Protein AF-A0A0V0T1G7-F1 (afdb_monomer_lite)

Radius of gyration: 16.5 Å; chains: 1; bounding box: 43×39×43 Å

Sequence (125 aa):
GLDKNSGSRVPLEIKPSGQFEPLYRTKLDVQDGELPVLPLSVYGSVAMAHSESSDEYSSPNQFFFYLYDKRNAGLGGLSFDEGEFSVFGYTTVGKDILSQIKTGDVIRSAKLVEGQDRLVLPNEK

Foldseek 3Di:
DDPPPPDPWAFFWFAWPPDDGTDTQDFDDCVVVTATPQWLLDAFFKWFDDDPVGQTTGDPPHIDTRRHDQVCADPPSGRPCTRSTRGDDGDPPDSVCNVVDDPPDDDPDDDDDDDPVVDDDPDDD

Secondary structure (DSSP, 8-state):
---TT---PEEPEE-BTT-SSPEESS---TTTT--BSS-S-STTEEEEEE-TT-SSEEEEEEEEEE---GGG--GGG--TTTTTS-EEEE--S-HHHHTT--TT---------S-GGG--PPPP-

Structure (mmCIF, N/CA/C/O backbone):
data_AF-A0A0V0T1G7-F1
#
_entry.id   AF-A0A0V0T1G7-F1
#
loop_
_atom_site.group_PDB
_atom_site.id
_atom_site.type_symbol
_atom_site.label_atom_id
_atom_site.label_alt_id
_atom_site.label_comp_id
_atom_site.label_asym_id
_atom_site.label_entity_id
_atom_site.label_seq_id
_atom_site.pdbx_PDB_ins_code
_atom_site.Cartn_x
_atom_site.Cartn_y
_atom_site.Cartn_z
_atom_site.occupancy
_atom_site.B_iso_or_equiv
_atom_site.auth_seq_id
_atom_site.auth_comp_id
_atom_site.auth_asym_id
_atom_site.auth_atom_id
_atom_site.pdbx_PDB_model_num
ATOM 1 N N . GLY A 1 1 ? 25.873 -11.420 25.523 1.00 38.06 1 GLY A N 1
ATOM 2 C CA . GLY A 1 1 ? 25.676 -10.451 24.435 1.00 38.06 1 GLY A CA 1
ATOM 3 C C . GLY A 1 1 ? 24.444 -10.868 23.678 1.00 38.06 1 GLY A C 1
ATOM 4 O O . GLY A 1 1 ? 24.398 -12.007 23.245 1.00 38.06 1 GLY A O 1
ATOM 5 N N . LEU A 1 2 ? 23.435 -10.007 23.620 1.00 38.59 2 LEU A N 1
ATOM 6 C CA . LEU A 1 2 ? 22.227 -10.210 22.825 1.00 38.59 2 LEU A CA 1
ATOM 7 C C . LEU A 1 2 ? 22.007 -8.896 22.085 1.00 38.59 2 LEU A C 1
ATOM 9 O O . LEU A 1 2 ? 21.750 -7.871 22.719 1.00 38.59 2 LEU A O 1
ATOM 13 N N . ASP A 1 3 ? 22.213 -8.929 20.772 1.00 41.69 3 ASP A N 1
ATOM 14 C CA . ASP A 1 3 ? 22.025 -7.794 19.878 1.00 41.69 3 ASP A CA 1
ATOM 15 C C . ASP A 1 3 ? 20.570 -7.324 19.932 1.00 41.69 3 ASP A C 1
ATOM 17 O O . ASP A 1 3 ? 19.676 -7.876 19.299 1.00 41.69 3 ASP A O 1
ATOM 21 N N . LYS A 1 4 ? 20.336 -6.255 20.691 1.00 41.09 4 LYS A N 1
ATOM 22 C CA . LYS A 1 4 ? 19.073 -5.509 20.760 1.00 41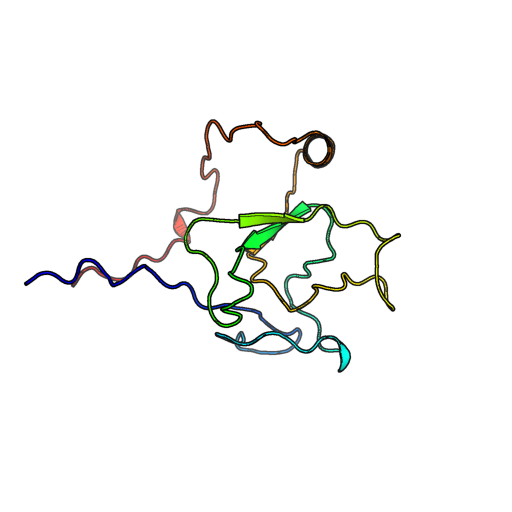.09 4 LYS A CA 1
ATOM 23 C C . LYS A 1 4 ? 18.861 -4.598 19.535 1.00 41.09 4 LYS A C 1
ATOM 25 O O . LYS A 1 4 ? 18.217 -3.564 19.666 1.00 41.09 4 LYS A O 1
ATOM 30 N N . ASN A 1 5 ? 19.420 -4.936 18.365 1.00 40.25 5 ASN A N 1
ATOM 31 C CA . ASN A 1 5 ? 19.420 -4.034 17.204 1.00 40.25 5 ASN A CA 1
ATOM 32 C C . ASN A 1 5 ? 19.146 -4.677 15.831 1.00 40.25 5 ASN A C 1
ATOM 34 O O . ASN A 1 5 ? 19.328 -4.020 14.807 1.00 40.25 5 ASN A O 1
ATOM 38 N N . SER A 1 6 ? 18.655 -5.918 15.760 1.00 44.69 6 SER A N 1
ATOM 39 C CA . SER A 1 6 ? 18.060 -6.427 14.516 1.00 44.69 6 SER A CA 1
ATOM 40 C C . SER A 1 6 ? 16.605 -5.956 14.416 1.00 44.69 6 SER A C 1
ATOM 42 O O . SER A 1 6 ? 15.672 -6.738 14.594 1.00 44.69 6 SER A O 1
ATOM 44 N N . GLY A 1 7 ? 16.381 -4.656 14.209 1.00 55.53 7 GLY A N 1
ATOM 45 C CA . GLY A 1 7 ? 15.044 -4.180 13.855 1.00 55.53 7 GLY A CA 1
ATOM 46 C C . GLY A 1 7 ? 14.571 -4.936 12.613 1.00 55.53 7 GLY A C 1
ATOM 47 O O . GLY A 1 7 ? 15.303 -4.982 11.625 1.00 55.53 7 GLY A O 1
ATOM 48 N N . SER A 1 8 ? 13.406 -5.584 12.676 1.00 67.50 8 SER A N 1
ATOM 49 C CA . SER A 1 8 ? 12.827 -6.292 11.533 1.00 67.50 8 SER A CA 1
ATOM 50 C C . SER A 1 8 ? 12.719 -5.327 10.353 1.00 67.50 8 SER A C 1
ATOM 52 O O . SER A 1 8 ? 11.954 -4.366 10.406 1.00 67.50 8 SER A O 1
ATOM 54 N N . ARG A 1 9 ? 13.522 -5.552 9.311 1.00 82.06 9 ARG A N 1
ATOM 55 C CA . ARG A 1 9 ? 13.480 -4.778 8.068 1.00 82.06 9 ARG A CA 1
ATOM 56 C C . ARG A 1 9 ? 12.622 -5.534 7.072 1.00 82.06 9 ARG A C 1
ATOM 58 O O . ARG A 1 9 ? 12.940 -6.675 6.742 1.00 82.06 9 ARG A O 1
ATOM 65 N N . VAL A 1 10 ? 11.559 -4.899 6.599 1.00 91.19 10 VAL A N 1
ATOM 66 C CA . VAL A 1 10 ? 10.733 -5.428 5.513 1.00 91.19 10 VAL A CA 1
ATOM 67 C C . VAL A 1 10 ? 11.255 -4.794 4.225 1.00 91.19 10 VAL A C 1
ATOM 69 O O . VAL A 1 10 ? 11.340 -3.570 4.176 1.00 91.19 10 VAL A O 1
ATOM 72 N N . PRO A 1 11 ? 11.700 -5.556 3.213 1.00 94.56 11 PRO A N 1
ATOM 73 C CA . PRO A 1 11 ? 12.130 -4.954 1.954 1.00 94.56 11 PRO A CA 1
ATOM 74 C C . PRO A 1 11 ? 10.946 -4.260 1.268 1.00 94.56 11 PRO A C 1
ATOM 76 O O . PRO A 1 11 ? 9.818 -4.739 1.362 1.00 94.56 11 PRO A O 1
ATOM 79 N N . LEU A 1 12 ? 11.206 -3.152 0.569 1.00 95.88 12 LEU A N 1
ATOM 80 C CA . LEU A 1 12 ? 10.278 -2.652 -0.447 1.00 95.88 12 LEU A CA 1
ATOM 81 C C . LEU A 1 12 ? 10.046 -3.778 -1.464 1.00 95.88 12 LEU A C 1
ATOM 83 O O . LEU A 1 12 ? 11.020 -4.378 -1.922 1.00 95.88 12 LEU A O 1
ATOM 87 N N . GLU A 1 13 ? 8.792 -4.083 -1.779 1.00 96.69 13 GLU A N 1
ATOM 88 C CA . GLU A 1 13 ? 8.420 -5.129 -2.731 1.00 96.69 13 GLU A CA 1
ATOM 89 C C . GLU A 1 13 ? 7.362 -4.588 -3.689 1.00 96.69 13 GLU A C 1
ATOM 91 O O . GLU A 1 13 ? 6.266 -4.208 -3.274 1.00 96.69 13 GLU A O 1
ATOM 96 N N . ILE A 1 14 ? 7.691 -4.556 -4.981 1.00 97.50 14 ILE A N 1
ATOM 97 C CA . ILE A 1 14 ? 6.788 -4.070 -6.026 1.00 97.50 14 ILE A CA 1
ATOM 98 C C . ILE A 1 14 ? 6.882 -5.010 -7.214 1.00 97.50 14 ILE A C 1
ATOM 100 O O . ILE A 1 14 ? 7.962 -5.252 -7.743 1.00 97.50 14 ILE A O 1
ATOM 104 N N . LYS A 1 15 ? 5.742 -5.534 -7.665 1.00 97.94 15 LYS A N 1
ATOM 105 C CA . LYS A 1 15 ? 5.687 -6.387 -8.851 1.00 97.94 15 LYS A CA 1
ATOM 106 C C . LYS A 1 15 ? 5.311 -5.574 -10.090 1.00 97.94 15 LYS A C 1
ATOM 108 O O . LYS A 1 15 ? 4.164 -5.126 -10.149 1.00 97.94 15 LYS A O 1
ATOM 113 N N . PRO A 1 16 ? 6.201 -5.418 -11.088 1.00 97.25 16 PRO A N 1
ATOM 114 C CA . PRO A 1 16 ? 5.838 -4.809 -12.360 1.00 97.25 16 PRO A CA 1
ATOM 115 C C . PRO A 1 16 ? 4.845 -5.693 -13.126 1.00 97.25 16 PRO A C 1
ATOM 117 O O . PRO A 1 16 ? 4.902 -6.927 -13.092 1.00 97.25 16 PRO A O 1
ATOM 120 N N . SER A 1 17 ? 3.926 -5.063 -13.845 1.00 95.19 17 SER A N 1
ATOM 121 C CA . SER A 1 17 ? 2.940 -5.742 -14.682 1.00 95.19 17 SER A CA 1
ATOM 122 C C . SER A 1 17 ? 3.629 -6.503 -15.810 1.00 95.19 17 SER A C 1
ATOM 124 O O . SER A 1 17 ? 4.513 -5.984 -16.482 1.00 95.19 17 SER A O 1
ATOM 126 N N . GLY A 1 18 ? 3.219 -7.754 -16.024 1.00 93.50 18 GLY A N 1
ATOM 127 C CA . GLY A 1 18 ? 3.814 -8.629 -17.039 1.00 93.50 18 GLY A CA 1
ATOM 128 C C . GLY A 1 18 ? 5.118 -9.313 -16.615 1.00 93.50 18 GLY A C 1
ATOM 129 O O . GLY A 1 18 ? 5.548 -10.234 -17.305 1.00 93.50 18 GLY A O 1
ATOM 130 N N . GLN A 1 19 ? 5.706 -8.941 -15.473 1.00 94.88 19 GLN A N 1
ATOM 131 C CA . GLN A 1 19 ? 6.879 -9.624 -14.928 1.00 94.88 19 GLN A CA 1
ATOM 132 C C . GLN A 1 19 ? 6.491 -10.831 -14.071 1.00 94.88 19 GLN A C 1
ATOM 134 O O . GLN A 1 19 ? 5.415 -10.891 -13.464 1.00 94.88 19 GLN A O 1
ATOM 139 N N . PHE A 1 20 ? 7.385 -11.820 -14.028 1.00 94.69 20 PHE A N 1
ATOM 140 C CA . PHE A 1 20 ? 7.173 -13.040 -13.250 1.00 94.69 20 PHE A CA 1
ATOM 141 C C . PHE A 1 20 ? 7.430 -12.809 -11.754 1.00 94.69 20 PHE A C 1
ATOM 143 O O . PHE A 1 20 ? 6.552 -13.091 -10.934 1.00 94.69 20 PHE A O 1
ATOM 150 N N . GLU A 1 21 ? 8.583 -12.226 -11.423 1.00 96.25 21 GLU A N 1
ATOM 151 C CA . GLU A 1 21 ? 9.018 -11.943 -10.051 1.00 96.25 21 GLU A CA 1
ATOM 152 C C . GLU A 1 21 ? 8.781 -10.476 -9.664 1.00 96.25 21 GLU A C 1
ATOM 154 O O . GLU A 1 21 ? 8.786 -9.600 -10.537 1.00 96.25 21 GLU A O 1
ATOM 159 N N . PRO A 1 22 ? 8.584 -10.183 -8.368 1.00 97.00 22 PRO A N 1
ATOM 160 C CA . PRO A 1 22 ? 8.631 -8.821 -7.868 1.00 97.00 22 PRO A CA 1
ATOM 161 C C . PRO A 1 22 ? 10.066 -8.280 -7.806 1.00 97.00 22 PRO A C 1
ATOM 163 O O . PRO A 1 22 ? 11.047 -9.018 -7.699 1.00 97.00 22 PRO A O 1
ATOM 166 N N . LEU A 1 23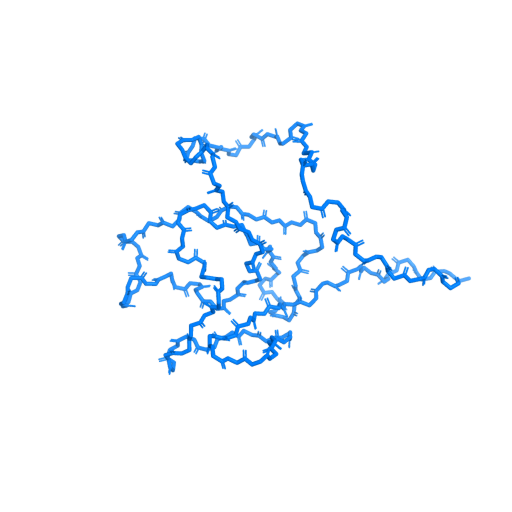 ? 10.171 -6.956 -7.838 1.00 96.62 23 LEU A N 1
ATOM 167 C CA . LEU A 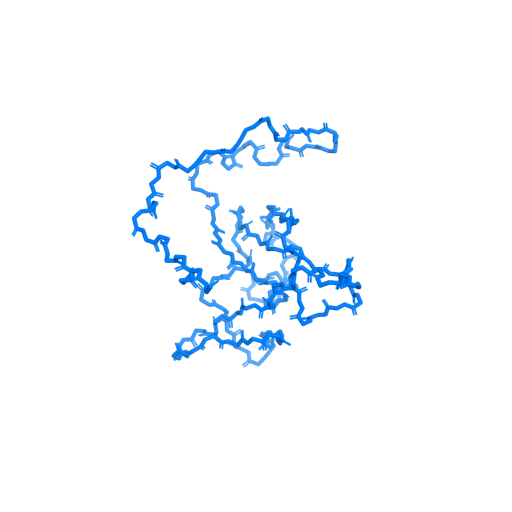1 23 ? 11.373 -6.220 -7.486 1.00 96.62 23 LEU A CA 1
ATOM 168 C C . LEU A 1 23 ? 11.462 -6.094 -5.964 1.00 96.62 23 LEU A C 1
ATOM 170 O O . LEU A 1 23 ? 10.453 -5.856 -5.300 1.00 96.62 23 LEU A O 1
ATOM 174 N N . TYR A 1 24 ? 12.676 -6.202 -5.425 1.00 96.06 24 TYR A N 1
ATOM 175 C CA . TYR A 1 24 ? 12.952 -6.047 -3.999 1.00 96.06 24 TYR A CA 1
ATOM 176 C C . TYR A 1 24 ? 13.950 -4.922 -3.753 1.00 96.06 24 TYR A C 1
ATOM 178 O O . TYR A 1 24 ? 14.963 -4.836 -4.446 1.00 96.06 24 TYR A O 1
ATOM 186 N N . ARG A 1 25 ? 13.708 -4.118 -2.710 1.00 95.12 25 ARG A N 1
ATOM 187 C CA . ARG A 1 25 ? 14.574 -3.005 -2.273 1.00 95.12 25 ARG A CA 1
ATOM 188 C C . ARG A 1 25 ? 14.847 -1.961 -3.354 1.00 95.12 25 ARG A C 1
ATOM 190 O O . ARG A 1 25 ? 15.844 -1.253 -3.297 1.00 95.12 25 ARG A O 1
ATOM 197 N N . THR A 1 26 ? 13.974 -1.877 -4.344 1.00 94.19 26 THR A N 1
ATOM 198 C CA . THR A 1 26 ? 14.054 -0.883 -5.403 1.00 94.19 26 THR A CA 1
ATOM 199 C C . THR A 1 26 ? 12.654 -0.436 -5.761 1.00 94.19 26 THR A C 1
ATOM 201 O O . THR A 1 26 ? 11.707 -1.226 -5.720 1.00 94.19 26 THR A O 1
ATOM 204 N N . LYS A 1 27 ? 12.554 0.843 -6.098 1.00 93.75 27 LYS A N 1
ATOM 205 C CA . LYS A 1 27 ? 11.348 1.463 -6.630 1.00 93.75 27 LYS A CA 1
ATOM 206 C C . LYS A 1 27 ? 11.119 1.001 -8.063 1.00 93.75 27 LYS A C 1
ATOM 208 O O . LYS A 1 27 ? 12.038 0.495 -8.716 1.00 93.75 27 LYS A O 1
ATOM 213 N N . LEU A 1 28 ? 9.885 1.159 -8.517 1.00 94.94 28 LEU A N 1
ATOM 214 C CA . LEU A 1 28 ? 9.487 0.902 -9.891 1.00 94.94 28 LEU A CA 1
ATOM 215 C C . LEU A 1 28 ? 9.539 2.206 -10.687 1.00 94.94 28 LEU A C 1
ATOM 217 O O . LEU A 1 28 ? 8.929 3.188 -10.270 1.00 94.94 28 LEU A O 1
ATOM 221 N N . ASP A 1 29 ? 10.215 2.212 -11.835 1.00 91.62 29 ASP A N 1
ATOM 222 C CA . ASP A 1 29 ? 10.245 3.394 -12.696 1.00 91.62 29 ASP A CA 1
ATOM 223 C C . ASP A 1 29 ? 8.994 3.460 -13.578 1.00 91.62 29 ASP A C 1
ATOM 225 O O . ASP A 1 29 ? 8.902 2.864 -14.652 1.00 91.62 29 ASP A O 1
ATOM 229 N N . VAL A 1 30 ? 8.003 4.213 -13.109 1.00 90.81 30 VAL A N 1
ATOM 230 C CA . VAL A 1 30 ? 6.742 4.400 -13.834 1.00 90.81 30 VAL A CA 1
ATOM 231 C C . VAL A 1 30 ? 6.854 5.371 -15.013 1.00 90.81 30 VAL A C 1
ATOM 233 O O . VAL A 1 30 ? 5.946 5.420 -15.846 1.00 90.81 30 VAL A O 1
ATOM 236 N N . GLN A 1 31 ? 7.942 6.146 -15.121 1.00 84.88 31 GLN A N 1
ATOM 237 C CA . GLN A 1 31 ? 8.130 7.108 -16.216 1.00 84.88 31 GLN A CA 1
ATOM 238 C C . GLN A 1 31 ? 8.432 6.401 -17.539 1.00 84.88 31 GLN A C 1
ATOM 240 O O . GLN A 1 31 ? 8.001 6.866 -18.596 1.00 84.88 31 GLN A O 1
ATOM 245 N N . ASP A 1 32 ? 9.071 5.234 -17.464 1.00 83.44 32 ASP A N 1
ATOM 246 C CA . ASP A 1 32 ? 9.333 4.352 -18.604 1.00 83.44 32 ASP A CA 1
ATOM 247 C C . ASP A 1 32 ? 8.101 3.518 -19.018 1.00 83.44 32 ASP A C 1
ATOM 249 O O . ASP A 1 32 ? 8.162 2.686 -19.926 1.00 83.44 32 ASP A O 1
ATOM 253 N N . GLY A 1 33 ? 6.944 3.771 -18.394 1.00 85.12 33 GLY A N 1
ATOM 254 C CA . GLY A 1 33 ? 5.676 3.108 -18.696 1.00 85.12 33 GLY A CA 1
ATOM 255 C C . GLY A 1 33 ? 5.486 1.769 -17.984 1.00 85.12 33 GLY A C 1
ATOM 256 O O . GLY A 1 33 ? 4.513 1.064 -18.272 1.00 85.12 33 GLY A O 1
ATOM 257 N N . GLU A 1 34 ? 6.371 1.411 -17.050 1.00 91.62 34 GLU A N 1
ATOM 258 C CA . GLU A 1 34 ? 6.143 0.273 -16.166 1.00 91.62 34 GLU A CA 1
ATOM 259 C C . GLU A 1 34 ? 5.010 0.591 -15.185 1.00 91.62 34 GLU A C 1
ATOM 261 O O . GLU A 1 34 ? 4.924 1.676 -14.618 1.00 91.62 34 GLU A O 1
ATOM 266 N N . LEU A 1 35 ? 4.106 -0.364 -14.976 1.00 94.44 35 LEU A N 1
ATOM 267 C CA . LEU A 1 35 ? 2.985 -0.203 -14.050 1.00 94.44 35 LEU A CA 1
ATOM 268 C C . LEU A 1 35 ? 3.016 -1.322 -13.019 1.00 94.44 35 LEU A C 1
ATOM 270 O O . LEU A 1 35 ? 3.178 -2.480 -13.411 1.00 94.44 35 LEU A O 1
ATOM 274 N N . PRO A 1 36 ? 2.812 -1.048 -11.725 1.00 96.50 36 PRO A N 1
ATOM 275 C CA . PRO A 1 36 ? 2.759 -2.106 -10.729 1.00 96.50 36 PRO A CA 1
ATOM 276 C C . PRO A 1 36 ? 1.468 -2.922 -10.874 1.00 96.50 36 PRO A C 1
ATOM 278 O O . PRO A 1 36 ? 0.418 -2.407 -11.257 1.00 96.50 36 PRO A O 1
ATOM 281 N N . VAL A 1 37 ? 1.527 -4.208 -10.523 1.00 97.50 37 VAL A N 1
ATOM 282 C CA . VAL A 1 37 ? 0.346 -5.092 -10.461 1.00 97.50 37 VAL A CA 1
ATOM 283 C C . VAL A 1 37 ? -0.679 -4.577 -9.447 1.00 97.50 37 VAL A C 1
ATOM 285 O O . VAL A 1 37 ? -1.882 -4.754 -9.639 1.00 97.50 37 VAL A O 1
ATOM 288 N N . LEU A 1 38 ? -0.200 -3.940 -8.376 1.00 97.69 38 LEU A N 1
ATOM 289 C CA . LEU A 1 38 ? -1.013 -3.287 -7.357 1.00 97.69 38 LEU A CA 1
ATOM 290 C C . LEU A 1 38 ? -0.771 -1.768 -7.422 1.00 97.69 38 LEU A C 1
ATOM 292 O O . LEU A 1 38 ? 0.149 -1.282 -6.767 1.00 97.69 38 LEU A O 1
ATOM 296 N N . PRO A 1 39 ? -1.567 -1.011 -8.203 1.00 96.00 39 PRO A N 1
ATOM 297 C CA . PRO A 1 39 ? -1.425 0.436 -8.291 1.00 96.00 39 PRO A CA 1
ATOM 298 C C . PRO A 1 39 ? -1.744 1.126 -6.970 1.00 96.00 39 PRO A C 1
ATOM 300 O O . PRO A 1 39 ? -2.762 0.827 -6.335 1.00 96.00 39 PRO A O 1
ATOM 303 N N . LEU A 1 40 ? -0.922 2.108 -6.612 1.00 96.56 40 LEU A N 1
ATOM 304 C CA . LEU A 1 40 ? -1.180 3.053 -5.537 1.00 96.56 40 LEU A CA 1
ATOM 305 C C . LEU A 1 40 ? -2.337 3.988 -5.902 1.00 96.56 40 LEU A C 1
ATOM 307 O O . LEU A 1 40 ? -3.134 4.323 -5.025 1.00 96.56 40 LEU A O 1
ATOM 311 N N . SER A 1 41 ? -2.491 4.331 -7.188 1.00 95.25 41 SER A N 1
ATOM 312 C CA . SER A 1 41 ? -3.520 5.225 -7.766 1.00 95.25 41 SER A CA 1
ATOM 313 C C . SER A 1 41 ? -4.960 4.692 -7.725 1.00 95.25 41 SER A C 1
ATOM 315 O O . SER A 1 41 ? -5.781 4.945 -8.610 1.00 95.25 41 SER A O 1
ATOM 317 N N . VAL A 1 42 ? -5.301 3.942 -6.684 1.00 95.00 42 VAL A N 1
ATOM 318 C CA . VAL A 1 42 ? -6.647 3.479 -6.369 1.00 95.00 42 VAL A CA 1
ATOM 319 C C . VAL A 1 42 ? -7.080 4.144 -5.066 1.00 95.00 42 VAL A C 1
ATOM 321 O O . VAL A 1 42 ? -6.366 4.149 -4.068 1.00 95.00 42 VAL A O 1
ATOM 324 N N . TYR A 1 43 ? -8.282 4.722 -5.048 1.00 95.00 43 TYR A N 1
ATOM 325 C CA . TYR A 1 43 ? -8.810 5.293 -3.810 1.00 95.00 43 TYR A CA 1
ATOM 326 C C . TYR A 1 43 ? -9.014 4.189 -2.764 1.00 95.00 43 TYR A C 1
ATOM 328 O O . TYR A 1 43 ? -9.817 3.266 -2.975 1.00 95.00 43 TYR A O 1
ATOM 336 N N . GLY A 1 44 ? -8.309 4.318 -1.638 1.00 96.12 44 GLY A N 1
ATOM 337 C CA . GLY A 1 44 ? -8.288 3.336 -0.560 1.00 96.12 44 GLY A CA 1
ATOM 338 C C . GLY A 1 44 ? -7.232 2.241 -0.728 1.00 96.12 44 GLY A C 1
ATOM 339 O O . GLY A 1 44 ? -7.394 1.178 -0.132 1.00 96.12 44 GLY A O 1
ATOM 340 N N . SER A 1 45 ? -6.180 2.450 -1.528 1.00 97.38 45 SER A N 1
ATOM 341 C CA . SER A 1 45 ? -4.983 1.594 -1.474 1.00 97.38 45 SER A CA 1
ATOM 342 C C . SER A 1 45 ? -4.409 1.570 -0.066 1.00 97.38 45 SER A C 1
ATOM 344 O O . SER A 1 45 ? -4.414 2.589 0.624 1.00 97.38 45 SER A O 1
ATOM 346 N N . VAL A 1 46 ? -3.898 0.419 0.350 1.00 97.62 46 VAL A N 1
ATOM 347 C CA . VAL A 1 46 ? -3.187 0.250 1.614 1.00 97.62 46 VAL A CA 1
ATOM 348 C C . VAL A 1 46 ? -1.742 -0.082 1.291 1.00 97.62 46 VAL A C 1
ATOM 350 O O . VAL A 1 46 ? -1.462 -1.078 0.620 1.00 97.62 46 VAL A O 1
ATOM 353 N N . ALA A 1 47 ? -0.840 0.778 1.745 1.00 97.56 47 ALA A N 1
ATOM 354 C CA . ALA A 1 47 ? 0.577 0.684 1.442 1.00 97.56 47 ALA A CA 1
ATOM 355 C C . ALA A 1 47 ? 1.414 0.823 2.711 1.00 97.56 47 ALA A C 1
ATOM 357 O O . ALA A 1 47 ? 1.015 1.488 3.673 1.00 97.56 47 ALA A O 1
ATOM 358 N N . MET A 1 48 ? 2.567 0.163 2.727 1.00 96.69 48 MET A N 1
ATOM 359 C CA . MET A 1 48 ? 3.512 0.284 3.833 1.00 96.69 48 MET A CA 1
ATOM 360 C C . MET A 1 48 ? 4.223 1.634 3.745 1.00 96.69 48 MET A C 1
ATOM 362 O O . MET A 1 48 ? 4.683 2.023 2.675 1.00 96.69 48 MET A O 1
ATOM 366 N N . ALA A 1 49 ? 4.340 2.342 4.869 1.00 94.06 49 ALA A N 1
ATOM 367 C CA . ALA A 1 49 ? 5.169 3.542 4.934 1.00 94.06 49 ALA A CA 1
ATOM 368 C C . ALA A 1 49 ? 6.652 3.152 4.870 1.00 94.06 49 ALA A C 1
ATOM 370 O O . ALA A 1 49 ? 7.015 2.049 5.270 1.00 94.06 49 ALA A O 1
ATOM 371 N N . HIS A 1 50 ? 7.526 4.054 4.445 1.00 90.38 50 HIS A N 1
ATOM 372 C CA . HIS A 1 50 ? 8.972 3.916 4.613 1.00 90.38 50 HIS A CA 1
ATOM 373 C C . HIS A 1 50 ? 9.586 5.267 4.985 1.00 90.38 50 HIS A C 1
ATOM 375 O O . HIS A 1 50 ? 8.908 6.293 4.974 1.00 90.38 50 HIS A O 1
ATOM 381 N N . SER A 1 51 ? 10.853 5.254 5.394 1.00 79.62 51 SER A N 1
ATOM 382 C CA . SER A 1 51 ? 11.583 6.485 5.700 1.00 79.62 51 SER A CA 1
ATOM 383 C C . SER A 1 51 ? 12.006 7.173 4.405 1.00 79.62 51 SER A C 1
ATOM 385 O O . SER A 1 51 ? 12.478 6.495 3.499 1.00 79.62 51 SER A O 1
ATOM 387 N N . GLU A 1 52 ? 11.971 8.506 4.353 1.00 69.56 52 GLU A N 1
ATOM 388 C CA . GLU A 1 52 ? 12.571 9.284 3.249 1.00 69.56 52 GLU A CA 1
ATOM 389 C C . GLU A 1 52 ? 14.082 9.030 3.108 1.00 69.56 52 GLU A C 1
ATOM 391 O O . GLU A 1 52 ? 14.663 9.190 2.043 1.00 69.56 52 GLU A O 1
ATOM 396 N N . SER A 1 53 ? 14.743 8.620 4.195 1.00 73.88 53 SER A N 1
ATOM 397 C CA . SER A 1 53 ? 16.165 8.258 4.185 1.00 73.88 53 SER A CA 1
ATOM 398 C C . SER A 1 53 ? 16.435 6.813 3.757 1.00 73.88 53 SER A C 1
ATOM 400 O O . SER A 1 53 ? 17.594 6.394 3.728 1.00 73.88 53 SER A O 1
ATOM 402 N N . SER A 1 54 ? 15.392 6.021 3.492 1.00 75.19 54 SER A N 1
ATOM 403 C CA . SER A 1 54 ? 15.524 4.618 3.120 1.00 75.19 54 SER A CA 1
ATOM 404 C C . SER A 1 54 ? 14.410 4.188 2.175 1.00 75.19 54 SER A C 1
ATOM 406 O O . SER A 1 54 ? 13.317 3.812 2.591 1.00 75.19 54 SER A O 1
ATOM 408 N N . ASP A 1 55 ? 14.760 4.172 0.898 1.00 80.81 55 ASP A N 1
ATOM 409 C CA . ASP A 1 55 ? 13.895 3.742 -0.202 1.00 80.81 55 ASP A CA 1
ATOM 410 C C . ASP A 1 55 ? 13.947 2.224 -0.447 1.00 80.81 55 ASP A C 1
ATOM 412 O O . ASP A 1 55 ? 13.225 1.682 -1.274 1.00 80.81 55 ASP A O 1
ATOM 416 N N . GLU A 1 56 ? 14.805 1.510 0.285 1.00 92.69 56 GLU A N 1
ATOM 417 C CA . GLU A 1 56 ? 14.983 0.061 0.153 1.00 92.69 56 GLU A CA 1
ATOM 418 C C . GLU A 1 56 ? 14.056 -0.753 1.067 1.00 92.69 56 GLU A C 1
ATOM 420 O O . GLU A 1 56 ? 13.834 -1.945 0.831 1.00 92.69 56 GLU A O 1
ATOM 425 N N . TYR A 1 57 ? 13.556 -0.155 2.152 1.00 93.94 57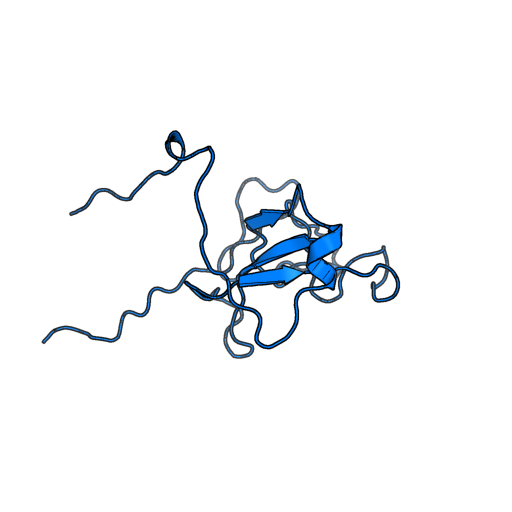 TYR A N 1
ATOM 426 C CA . TYR A 1 57 ? 12.872 -0.890 3.215 1.00 93.94 57 TYR A CA 1
ATOM 427 C C . TYR A 1 57 ? 11.567 -0.221 3.621 1.00 93.94 57 TYR A C 1
ATOM 429 O O . TYR A 1 57 ? 11.541 0.935 4.030 1.00 93.94 57 TYR A O 1
ATOM 437 N N . SER A 1 58 ? 10.495 -1.002 3.612 1.00 94.12 58 SER A N 1
ATOM 438 C CA . SER A 1 58 ? 9.229 -0.657 4.240 1.00 94.12 58 SER A CA 1
ATOM 439 C C . SER A 1 58 ? 9.315 -0.730 5.769 1.00 94.12 58 SER A C 1
ATOM 441 O O . SER A 1 58 ? 10.047 -1.532 6.360 1.00 94.12 58 SER A O 1
ATOM 443 N N . SER A 1 59 ? 8.515 0.100 6.426 1.00 91.38 59 SER A N 1
ATOM 444 C CA . SER A 1 59 ? 8.277 0.048 7.861 1.00 91.38 59 SER A CA 1
ATOM 445 C C . SER A 1 59 ? 7.609 -1.278 8.222 1.00 91.38 59 SER A C 1
ATOM 447 O O . SER A 1 59 ? 6.662 -1.675 7.552 1.00 91.38 59 SER A O 1
ATOM 449 N N . PRO A 1 60 ? 8.033 -1.971 9.290 1.00 89.12 60 PRO A N 1
ATOM 450 C CA . PRO A 1 60 ? 7.424 -3.237 9.692 1.00 89.12 60 PRO A CA 1
ATOM 451 C C . PRO A 1 60 ? 6.043 -3.076 10.344 1.00 89.12 60 PRO A C 1
ATOM 453 O O . PRO A 1 60 ? 5.352 -4.069 10.554 1.00 89.12 60 PRO A O 1
ATOM 456 N N . ASN A 1 61 ? 5.658 -1.860 10.742 1.00 90.44 61 ASN A N 1
ATOM 457 C CA . ASN A 1 61 ? 4.464 -1.631 11.562 1.00 90.44 61 ASN A CA 1
ATOM 458 C C . ASN A 1 61 ? 3.692 -0.346 11.230 1.00 90.44 61 ASN A C 1
ATOM 460 O O . ASN A 1 61 ? 2.656 -0.096 11.846 1.00 90.44 61 ASN A O 1
ATOM 464 N N . GLN A 1 62 ? 4.163 0.456 10.275 1.00 93.69 62 GLN A N 1
ATOM 465 C CA . GLN A 1 62 ? 3.450 1.638 9.802 1.00 93.69 62 GLN A CA 1
ATOM 466 C C . GLN A 1 62 ? 2.967 1.412 8.376 1.00 93.69 62 GLN A C 1
ATOM 468 O O . GLN A 1 62 ? 3.736 1.068 7.480 1.00 93.69 62 GLN A O 1
ATOM 473 N N . PHE A 1 63 ? 1.682 1.658 8.174 1.00 95.75 63 PHE A N 1
ATOM 474 C CA . PHE A 1 63 ? 1.023 1.641 6.880 1.00 95.75 63 PHE A CA 1
ATOM 475 C C . PHE A 1 63 ? 0.078 2.836 6.799 1.00 95.75 63 PHE A C 1
ATOM 477 O O . PHE A 1 63 ? -0.250 3.456 7.815 1.00 95.75 63 PHE A O 1
ATOM 484 N N . PHE A 1 64 ? -0.376 3.149 5.594 1.00 95.81 64 PHE A N 1
ATOM 485 C CA . PHE A 1 64 ? -1.324 4.225 5.357 1.00 95.81 64 PHE A CA 1
ATOM 486 C C . PHE A 1 64 ? -2.388 3.813 4.344 1.00 95.81 64 PHE A C 1
ATOM 488 O O . PHE A 1 64 ? -2.180 2.930 3.510 1.00 95.81 64 PHE A O 1
ATOM 495 N N . PHE A 1 65 ? -3.538 4.479 4.433 1.00 95.88 65 PHE A N 1
ATOM 496 C CA . PHE A 1 65 ? -4.554 4.459 3.390 1.00 95.88 65 PHE A CA 1
ATOM 497 C C . PHE A 1 65 ? -4.292 5.619 2.438 1.00 95.88 65 PHE A C 1
ATOM 499 O O . PHE A 1 65 ? -4.209 6.770 2.868 1.00 95.88 65 PHE A O 1
ATOM 506 N N . TYR A 1 66 ? -4.192 5.331 1.148 1.00 95.50 66 TYR A N 1
ATOM 507 C CA . TYR A 1 66 ? -3.998 6.351 0.134 1.00 95.50 66 TYR A CA 1
ATOM 508 C C . TYR A 1 66 ? -5.349 6.850 -0.387 1.00 95.50 66 TYR A C 1
ATOM 510 O O . TYR A 1 66 ? -6.107 6.129 -1.045 1.00 95.50 66 TYR A O 1
ATOM 518 N N . LEU A 1 67 ? -5.671 8.106 -0.073 1.00 93.81 67 LEU A N 1
ATOM 519 C CA . LEU A 1 67 ? -6.902 8.771 -0.506 1.00 93.81 67 LEU A CA 1
ATOM 520 C C . LEU A 1 67 ? -6.695 9.418 -1.874 1.00 93.81 67 LEU A C 1
ATOM 522 O O . LEU A 1 67 ? -6.722 10.639 -2.011 1.00 93.81 67 LEU A O 1
ATOM 526 N N . TYR A 1 68 ? -6.444 8.582 -2.878 1.00 93.25 68 TYR A N 1
ATOM 527 C CA . TYR A 1 68 ? -6.118 9.044 -4.220 1.00 93.25 68 TYR A CA 1
ATOM 528 C C . TYR A 1 68 ? -7.193 9.975 -4.804 1.00 93.25 68 TYR A C 1
ATOM 530 O O . TYR A 1 68 ? -8.363 9.606 -4.918 1.00 93.25 68 TYR A O 1
ATOM 538 N N . ASP A 1 69 ? -6.778 11.160 -5.246 1.00 90.19 69 ASP A N 1
ATOM 539 C CA . ASP A 1 69 ? -7.626 12.111 -5.955 1.00 90.19 69 ASP A CA 1
ATOM 540 C C . ASP A 1 69 ? -7.075 12.336 -7.363 1.00 90.19 69 ASP A C 1
ATOM 542 O O . ASP A 1 69 ? -5.981 12.873 -7.539 1.00 90.19 69 ASP A O 1
ATOM 546 N N . LYS A 1 70 ? -7.868 11.974 -8.376 1.00 86.31 70 LYS A N 1
ATOM 547 C CA . LYS A 1 70 ? -7.505 12.129 -9.792 1.00 86.31 70 LYS A CA 1
ATOM 548 C C . LYS A 1 70 ? -7.191 13.570 -10.187 1.00 86.31 70 LYS A C 1
ATOM 550 O O . LYS A 1 70 ? -6.497 13.785 -11.173 1.00 86.31 70 LYS A O 1
ATOM 555 N N . ARG A 1 71 ? -7.698 14.561 -9.447 1.00 86.56 71 ARG A N 1
ATOM 556 C CA . ARG A 1 71 ? -7.391 15.981 -9.688 1.00 86.56 71 ARG A CA 1
ATOM 557 C C . ARG A 1 71 ? -5.941 16.331 -9.357 1.00 86.56 71 ARG A C 1
ATOM 559 O O . ARG A 1 71 ? -5.426 17.300 -9.897 1.00 86.56 71 ARG A O 1
ATOM 566 N N . ASN A 1 72 ? -5.306 15.531 -8.505 1.00 80.25 72 ASN A N 1
ATOM 567 C CA . ASN A 1 72 ? -3.913 15.676 -8.091 1.00 80.25 72 ASN A CA 1
ATOM 568 C C . ASN A 1 72 ? -3.001 14.669 -8.810 1.00 80.25 72 ASN A C 1
ATOM 570 O O . ASN A 1 72 ? -1.879 14.438 -8.373 1.00 80.25 72 ASN A O 1
ATOM 574 N N . ALA A 1 73 ? -3.496 14.026 -9.867 1.00 83.69 73 ALA A N 1
ATOM 575 C CA . ALA A 1 73 ? -2.754 13.027 -10.616 1.00 83.69 73 ALA A CA 1
ATOM 576 C C . ALA A 1 73 ? -1.795 13.665 -11.625 1.00 83.69 73 ALA A C 1
ATOM 578 O O . ALA A 1 73 ? -2.090 14.713 -12.204 1.00 83.69 73 ALA A O 1
ATOM 579 N N . GLY A 1 74 ? -0.686 12.978 -11.884 1.00 77.62 74 GLY A N 1
ATOM 580 C CA . GLY A 1 74 ? 0.184 13.251 -13.018 1.00 77.62 74 GLY A CA 1
ATOM 581 C C . GLY A 1 74 ? -0.437 12.819 -14.352 1.00 77.62 74 GLY A C 1
ATOM 582 O O . GLY A 1 74 ? -1.619 12.464 -14.458 1.00 77.62 74 GLY A O 1
ATOM 583 N N . LEU A 1 75 ? 0.383 12.836 -15.404 1.00 74.06 75 LEU A N 1
ATOM 584 C CA . LEU A 1 75 ? -0.022 12.360 -16.727 1.00 74.06 75 LEU A CA 1
ATOM 585 C C . LEU A 1 75 ? -0.501 10.900 -16.650 1.00 74.06 75 LEU A C 1
ATOM 587 O O . LEU A 1 75 ? 0.063 10.081 -15.933 1.00 74.06 75 LEU A O 1
ATOM 591 N N . GLY A 1 76 ? -1.580 10.583 -17.370 1.00 80.75 76 GLY A N 1
ATOM 592 C CA . GLY A 1 76 ? -2.159 9.234 -17.379 1.00 80.75 76 GLY A CA 1
ATOM 593 C C . GLY A 1 76 ? -3.071 8.905 -16.193 1.00 80.75 76 GLY A C 1
ATOM 594 O O . GLY A 1 76 ? -3.613 7.805 -16.146 1.00 80.75 76 GLY A O 1
ATOM 595 N N . GLY A 1 77 ? -3.309 9.846 -15.270 1.00 85.19 77 GLY A N 1
ATOM 596 C CA . GLY A 1 77 ? -4.166 9.587 -14.111 1.00 85.19 77 GLY A CA 1
ATOM 597 C C . GLY A 1 77 ? -3.495 8.675 -13.085 1.00 85.19 77 GLY A C 1
ATOM 598 O O . GLY A 1 77 ? -4.178 7.886 -12.438 1.00 85.19 77 GLY A O 1
ATOM 599 N N . LEU A 1 78 ? -2.173 8.780 -12.958 1.00 89.31 78 LEU A N 1
ATOM 600 C CA . LEU A 1 78 ? -1.386 8.115 -11.927 1.00 89.31 78 LEU A CA 1
ATOM 601 C C . LEU A 1 78 ? -1.031 9.098 -10.809 1.00 89.31 78 LEU A C 1
ATOM 603 O O . LEU A 1 78 ? -0.959 10.310 -11.009 1.00 89.31 78 LEU A O 1
ATOM 607 N N . SER A 1 79 ? -0.841 8.566 -9.614 1.00 89.88 79 SER A N 1
ATOM 608 C CA . SER A 1 79 ? -0.214 9.233 -8.488 1.00 89.88 79 SER A CA 1
ATOM 609 C C . SER A 1 79 ? 1.223 9.601 -8.849 1.00 89.88 79 SER A C 1
ATOM 611 O O . SER A 1 79 ? 1.889 8.875 -9.583 1.00 89.88 79 SER A O 1
ATOM 613 N N . PHE A 1 80 ? 1.706 10.717 -8.305 1.00 89.12 80 PHE A N 1
ATOM 614 C CA . PHE A 1 80 ? 3.124 11.068 -8.373 1.00 89.12 80 PHE A CA 1
ATOM 615 C C . PHE A 1 80 ? 4.014 10.093 -7.597 1.00 89.12 80 PHE A C 1
ATOM 617 O O . PHE A 1 80 ? 5.195 9.999 -7.905 1.00 89.12 80 PHE A O 1
ATOM 624 N N . ASP A 1 81 ? 3.437 9.360 -6.644 1.00 91.94 81 ASP A N 1
ATOM 625 C CA . ASP A 1 81 ? 4.137 8.377 -5.821 1.00 91.94 81 ASP A CA 1
ATOM 626 C C . ASP A 1 81 ? 3.913 6.932 -6.315 1.00 91.94 81 ASP A C 1
ATOM 628 O O . ASP A 1 81 ? 4.131 5.956 -5.591 1.00 91.94 81 ASP A O 1
ATOM 632 N N . GLU A 1 82 ? 3.390 6.765 -7.533 1.00 94.69 82 GLU A N 1
ATOM 633 C CA . GLU A 1 82 ? 3.204 5.443 -8.128 1.00 94.69 82 GLU A CA 1
ATOM 634 C C . GLU A 1 82 ? 4.567 4.759 -8.314 1.00 94.69 82 GLU A C 1
ATOM 636 O O . GLU A 1 82 ? 5.490 5.351 -8.860 1.00 94.69 82 GLU A O 1
ATOM 641 N N . GLY A 1 83 ? 4.691 3.509 -7.859 1.00 94.50 83 GLY A N 1
ATOM 642 C CA . GLY A 1 83 ? 5.964 2.778 -7.899 1.00 94.50 83 GLY A CA 1
ATOM 643 C C . GLY A 1 83 ? 6.926 3.059 -6.737 1.00 94.50 83 GLY A C 1
ATOM 644 O O . GLY A 1 83 ? 7.987 2.438 -6.673 1.00 94.50 83 GLY A O 1
ATOM 645 N N . GLU A 1 84 ? 6.550 3.918 -5.786 1.00 94.56 84 GLU A N 1
ATOM 646 C CA . GLU A 1 84 ? 7.399 4.266 -4.637 1.00 94.56 84 GLU A CA 1
ATOM 647 C C . GLU A 1 84 ? 7.159 3.361 -3.415 1.00 94.56 84 GLU A C 1
ATOM 649 O O . GLU A 1 84 ? 8.061 3.146 -2.608 1.00 94.56 84 GLU A O 1
ATOM 654 N N . PHE A 1 85 ? 5.951 2.800 -3.277 1.00 96.06 85 PHE A N 1
ATOM 655 C CA . PHE A 1 85 ? 5.507 2.103 -2.066 1.00 96.06 85 PHE A CA 1
ATOM 656 C C . PHE A 1 85 ? 5.094 0.644 -2.309 1.00 96.06 85 PHE A C 1
ATOM 658 O O . PHE A 1 85 ? 4.473 0.313 -3.320 1.00 96.06 85 PHE A O 1
ATOM 665 N N . SER A 1 86 ? 5.323 -0.216 -1.308 1.00 96.94 86 SER A N 1
ATOM 666 C CA . SER A 1 86 ? 4.762 -1.575 -1.252 1.00 96.94 86 SER A CA 1
ATOM 667 C C . SER A 1 86 ? 3.252 -1.511 -0.993 1.00 96.94 86 SER A C 1
ATOM 669 O O . SER A 1 86 ? 2.811 -1.428 0.160 1.00 96.94 86 SER A O 1
ATOM 671 N N . VAL A 1 87 ? 2.445 -1.545 -2.051 1.00 98.12 87 VAL A N 1
ATOM 672 C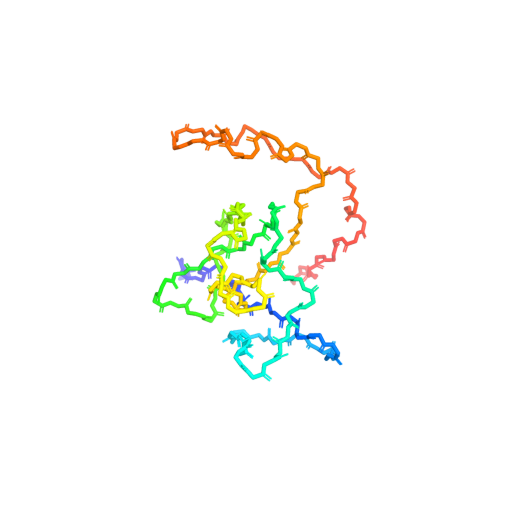 CA . VAL A 1 87 ? 0.985 -1.689 -1.945 1.00 98.12 87 VAL A CA 1
ATOM 673 C C . VAL A 1 87 ? 0.658 -3.150 -1.653 1.00 98.12 87 VAL A C 1
ATOM 675 O O . VAL A 1 87 ? 1.079 -4.037 -2.388 1.00 98.12 87 VAL A O 1
ATOM 678 N N . PHE A 1 88 ? -0.106 -3.416 -0.592 1.00 97.00 88 PHE A N 1
ATOM 679 C CA . PHE A 1 88 ? -0.421 -4.788 -0.162 1.00 97.00 88 PHE A CA 1
ATOM 680 C C . PHE A 1 88 ? -1.921 -5.062 -0.011 1.00 97.00 88 PHE A C 1
ATOM 682 O O . PHE A 1 88 ? -2.324 -6.170 0.344 1.00 97.00 88 PHE A O 1
ATOM 689 N N . GLY A 1 89 ? -2.775 -4.076 -0.281 1.00 97.25 89 GLY A N 1
ATOM 690 C CA . GLY A 1 89 ? -4.214 -4.279 -0.224 1.00 97.25 89 GLY A CA 1
ATOM 691 C C . GLY A 1 89 ? -5.023 -3.069 -0.653 1.00 97.25 89 GLY A C 1
ATOM 692 O O . GLY A 1 89 ? -4.493 -1.998 -0.936 1.00 97.25 89 GLY A O 1
ATOM 693 N N . TYR A 1 90 ? -6.341 -3.254 -0.660 1.00 97.44 90 TYR A N 1
ATOM 694 C CA . TYR A 1 90 ? -7.313 -2.217 -0.982 1.00 97.44 90 TYR A CA 1
ATOM 695 C C . TYR A 1 90 ? -8.482 -2.270 -0.011 1.00 97.44 90 TYR A C 1
ATOM 697 O O . TYR A 1 90 ? -8.971 -3.343 0.347 1.00 97.44 90 TYR A O 1
ATOM 705 N N . THR A 1 91 ? -8.993 -1.104 0.362 1.00 96.44 91 THR A N 1
ATOM 706 C CA . THR A 1 91 ? -10.276 -0.995 1.045 1.00 96.44 91 THR A CA 1
ATOM 707 C C . THR A 1 91 ? -11.405 -1.382 0.092 1.00 96.44 91 THR A C 1
ATOM 709 O O . THR A 1 91 ? -11.634 -0.722 -0.923 1.00 96.44 91 THR A O 1
ATOM 712 N N . THR A 1 92 ? -12.139 -2.442 0.422 1.00 94.56 92 THR A N 1
ATOM 713 C CA . THR A 1 92 ? -13.289 -2.919 -0.366 1.00 94.56 92 THR A CA 1
ATOM 714 C C . THR A 1 92 ? -14.629 -2.414 0.173 1.00 94.56 92 THR A C 1
ATOM 716 O O . THR A 1 92 ? -15.564 -2.235 -0.602 1.00 94.56 92 THR A O 1
ATOM 719 N N . VAL A 1 93 ? -14.714 -2.120 1.475 1.00 94.00 93 VAL A N 1
ATOM 720 C CA . VAL A 1 93 ? -15.916 -1.634 2.175 1.00 94.00 93 VAL A CA 1
ATOM 721 C C . VAL A 1 93 ? -15.541 -0.456 3.080 1.00 94.00 93 VAL A C 1
ATOM 723 O O . VAL A 1 93 ? -14.454 -0.449 3.649 1.00 94.00 93 VAL A O 1
ATOM 726 N N . GLY A 1 94 ? -16.431 0.536 3.219 1.00 91.31 94 GLY A N 1
ATOM 727 C CA . GLY A 1 94 ? -16.218 1.703 4.091 1.00 91.31 94 GL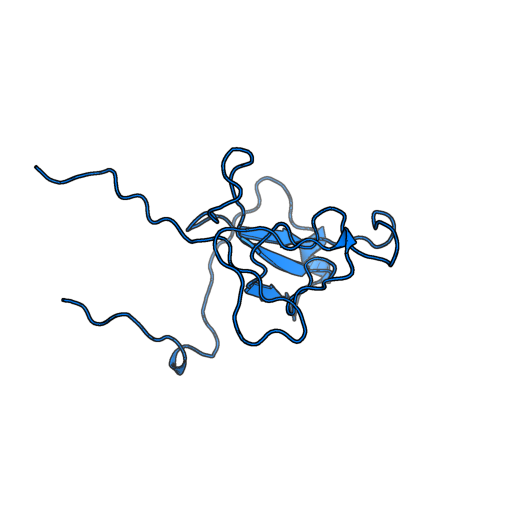Y A CA 1
ATOM 728 C C . GLY A 1 94 ? -15.385 2.828 3.467 1.00 91.31 94 GLY A C 1
ATOM 729 O O . GLY A 1 94 ? -14.785 3.627 4.185 1.00 91.31 94 GLY A O 1
ATOM 730 N N . LYS A 1 95 ? -15.327 2.903 2.128 1.00 88.56 95 LYS A N 1
ATOM 731 C CA . LYS A 1 95 ? -14.602 3.963 1.401 1.00 88.56 95 LYS A CA 1
ATOM 732 C C . LYS A 1 95 ? -15.101 5.372 1.741 1.00 88.56 95 LYS A C 1
ATOM 734 O O . LYS A 1 95 ? -14.313 6.305 1.767 1.00 88.56 95 LYS A O 1
ATOM 739 N N . ASP A 1 96 ? -16.387 5.519 2.028 1.00 89.62 96 ASP A N 1
ATOM 740 C CA . ASP A 1 96 ? -17.047 6.758 2.451 1.00 89.62 96 ASP A CA 1
ATOM 741 C C . ASP A 1 96 ? -16.587 7.262 3.830 1.00 89.62 96 ASP A C 1
ATOM 743 O O . ASP A 1 96 ? -16.673 8.458 4.122 1.00 89.62 96 ASP A O 1
ATOM 747 N N . ILE A 1 97 ? -16.066 6.366 4.670 1.00 93.38 97 ILE A N 1
ATOM 748 C CA . ILE A 1 97 ? -15.554 6.691 6.005 1.00 93.38 97 ILE A CA 1
ATOM 749 C C . ILE A 1 97 ? -14.071 7.073 5.943 1.00 93.38 97 ILE A C 1
ATOM 751 O O . ILE A 1 97 ? -13.618 7.870 6.760 1.00 93.38 97 ILE A O 1
ATOM 755 N N . LEU A 1 98 ? -13.313 6.573 4.959 1.00 92.81 98 LEU A N 1
ATOM 756 C CA . LEU A 1 98 ? -11.870 6.823 4.851 1.00 92.81 98 LEU A CA 1
ATOM 757 C C . LEU A 1 98 ? -11.513 8.317 4.863 1.00 92.81 98 LEU A C 1
ATOM 759 O O . LEU A 1 98 ? -10.612 8.721 5.591 1.00 92.81 98 LEU A O 1
ATOM 763 N N . SER A 1 99 ? -12.244 9.155 4.119 1.00 91.38 99 SER A N 1
ATOM 764 C CA . SER A 1 99 ? -12.017 10.611 4.102 1.00 91.38 99 SER A CA 1
ATOM 765 C C . SER A 1 99 ? -12.403 11.325 5.399 1.00 91.38 99 SER A C 1
ATOM 767 O O . SER A 1 99 ? -12.140 12.516 5.547 1.00 91.38 99 SER A O 1
ATOM 769 N N . GLN A 1 100 ? -13.090 10.637 6.308 1.00 94.56 100 GLN A N 1
ATOM 770 C CA . GLN A 1 100 ? -13.526 11.186 7.588 1.00 94.56 100 GLN A CA 1
ATOM 771 C C . GLN A 1 100 ? -12.511 10.928 8.706 1.00 94.56 100 GLN A C 1
ATOM 773 O O . GLN A 1 100 ? -12.630 11.570 9.748 1.00 94.56 100 GLN A O 1
ATOM 778 N N . ILE A 1 101 ? -11.532 10.040 8.485 1.00 93.88 101 ILE A N 1
ATOM 779 C CA . ILE A 1 101 ? -10.444 9.751 9.427 1.00 93.88 101 ILE A CA 1
ATOM 780 C C . ILE A 1 101 ? -9.548 10.986 9.554 1.00 93.88 101 ILE A C 1
ATOM 782 O O . ILE A 1 101 ? -9.120 11.566 8.554 1.00 93.88 101 ILE A O 1
ATOM 786 N N . LYS A 1 102 ? -9.256 11.393 10.789 1.00 93.56 102 LYS A N 1
ATOM 787 C CA . LYS A 1 102 ? -8.485 12.600 11.109 1.00 93.56 102 LYS A CA 1
ATOM 788 C C . LYS A 1 102 ? -7.372 12.306 12.103 1.00 93.56 102 LYS A C 1
ATOM 790 O O . LYS A 1 102 ? -7.362 11.296 12.803 1.00 93.56 102 LYS A O 1
ATOM 795 N N . THR A 1 103 ? -6.436 13.245 12.204 1.00 92.69 103 THR A N 1
ATOM 796 C CA . THR A 1 103 ? -5.403 13.226 13.241 1.00 92.69 103 THR A CA 1
ATOM 797 C C . THR A 1 103 ? -6.034 13.090 14.624 1.00 92.69 103 THR A C 1
ATOM 799 O O . THR A 1 103 ? -6.900 13.879 14.999 1.00 92.69 103 THR A O 1
ATOM 802 N N . GLY A 1 104 ? -5.568 12.102 15.387 1.00 94.62 104 GLY A N 1
ATOM 803 C CA . GLY A 1 104 ? -6.084 11.781 16.718 1.00 94.62 104 GLY A CA 1
ATOM 804 C C . GLY A 1 104 ? -7.063 10.607 16.742 1.00 94.62 104 GLY A C 1
ATOM 805 O O . GLY A 1 104 ? -7.279 10.049 17.818 1.00 94.62 104 GLY A O 1
ATOM 806 N N . ASP A 1 105 ? -7.594 10.179 15.593 1.00 95.81 105 ASP A N 1
ATOM 807 C CA . ASP A 1 105 ? -8.345 8.927 15.512 1.00 95.81 105 ASP A CA 1
ATOM 808 C C . ASP A 1 105 ? -7.422 7.729 15.768 1.00 95.81 105 ASP A C 1
ATOM 810 O O . ASP A 1 105 ? -6.245 7.720 15.402 1.00 95.81 105 ASP A O 1
ATOM 814 N N . VAL A 1 106 ? -7.964 6.700 16.423 1.00 96.12 106 VAL A N 1
ATOM 815 C CA . VAL A 1 106 ? -7.198 5.526 16.858 1.00 96.12 106 VAL A CA 1
ATOM 816 C C . VAL A 1 106 ? -7.869 4.255 16.364 1.00 96.12 106 VAL A C 1
ATOM 818 O O . VAL A 1 106 ? -9.054 4.026 16.617 1.00 96.12 106 VAL A O 1
ATOM 821 N N . ILE A 1 107 ? -7.086 3.380 15.729 1.00 94.94 107 ILE A N 1
ATOM 822 C CA . ILE A 1 107 ? -7.517 2.021 15.393 1.00 94.94 107 ILE A CA 1
ATOM 823 C C . ILE A 1 107 ? -7.743 1.257 16.701 1.00 94.94 107 ILE A C 1
ATOM 825 O O . ILE A 1 107 ? -6.803 0.955 17.433 1.00 94.94 107 ILE A O 1
ATOM 829 N N . ARG A 1 108 ? -9.006 0.950 17.015 1.00 97.38 108 ARG A N 1
ATOM 830 C CA . ARG A 1 108 ? -9.372 0.226 18.246 1.00 97.38 108 ARG A CA 1
ATOM 831 C C . ARG A 1 108 ? -9.104 -1.270 18.164 1.00 97.38 108 ARG A C 1
ATOM 833 O O . ARG A 1 108 ? -8.785 -1.889 19.172 1.00 97.38 108 ARG A O 1
ATOM 840 N N . SER A 1 109 ? -9.256 -1.843 16.978 1.00 97.06 109 SER A N 1
ATOM 841 C CA . SER A 1 109 ? -9.083 -3.271 16.740 1.00 97.06 109 SER A CA 1
ATOM 842 C C . SER A 1 109 ? -8.875 -3.535 15.257 1.00 97.06 109 SER A C 1
ATOM 844 O O . SER A 1 109 ? -9.480 -2.862 14.424 1.00 97.06 109 SER A O 1
ATOM 846 N N . ALA A 1 110 ? -8.106 -4.570 14.947 1.00 95.62 110 ALA A N 1
ATOM 847 C CA . ALA A 1 110 ? -8.020 -5.168 13.624 1.00 95.62 110 ALA A CA 1
ATOM 848 C C . ALA A 1 110 ? -8.248 -6.675 13.776 1.00 95.62 110 ALA A C 1
ATOM 850 O O . ALA A 1 110 ? -7.793 -7.277 14.750 1.00 95.62 110 ALA A O 1
ATOM 851 N N . LYS A 1 111 ? -8.985 -7.281 12.845 1.00 97.00 111 LYS A N 1
ATOM 852 C CA . LYS A 1 111 ? -9.311 -8.707 12.882 1.00 97.00 111 LYS A CA 1
ATOM 853 C C . LYS A 1 111 ? -9.164 -9.296 11.490 1.00 97.00 111 LYS A C 1
ATOM 855 O O . LYS A 1 111 ? -9.735 -8.769 10.539 1.00 97.00 111 LYS A O 1
ATOM 860 N N . LEU A 1 112 ? -8.449 -10.413 11.395 1.00 95.88 112 LEU A N 1
ATOM 861 C CA . LEU A 1 112 ? -8.450 -11.225 10.189 1.00 95.88 112 LEU A CA 1
ATOM 862 C C . LEU A 1 112 ? -9.801 -11.931 10.061 1.00 95.88 112 LEU A C 1
ATOM 864 O O . LEU A 1 112 ? -10.241 -12.618 10.986 1.00 95.88 112 LEU A O 1
ATOM 868 N N . VAL A 1 113 ? -10.468 -11.720 8.932 1.00 96.38 113 VAL A N 1
ATOM 869 C CA . VAL A 1 113 ? -11.785 -12.309 8.656 1.00 96.38 113 VAL A CA 1
ATOM 870 C C . VAL A 1 113 ? -11.675 -13.586 7.830 1.00 96.38 113 VAL A C 1
ATOM 872 O O . VAL A 1 113 ? -12.400 -14.537 8.099 1.00 96.38 113 VAL A O 1
ATOM 875 N N . GLU A 1 114 ? -10.740 -13.631 6.879 1.00 95.81 114 GLU A N 1
ATOM 876 C CA . GLU A 1 114 ? -10.544 -14.726 5.926 1.00 95.81 114 GLU A CA 1
ATOM 877 C C . GLU A 1 114 ? -9.062 -14.821 5.522 1.00 95.81 114 GLU A C 1
ATOM 879 O O . GLU A 1 114 ? -8.315 -13.856 5.678 1.00 95.81 114 GLU A O 1
ATOM 884 N N . GLY A 1 115 ? -8.633 -15.970 4.989 1.00 95.38 115 GLY A N 1
ATOM 885 C CA . GLY A 1 115 ? -7.287 -16.154 4.427 1.00 95.38 115 GLY A CA 1
ATOM 886 C C . GLY A 1 115 ? -6.194 -16.550 5.426 1.00 95.38 115 GLY A C 1
ATOM 887 O O . GLY A 1 115 ? -5.026 -16.601 5.048 1.00 95.38 115 GLY A O 1
ATOM 888 N N . GLN A 1 116 ? -6.546 -16.854 6.681 1.00 95.31 116 GLN A N 1
ATOM 889 C CA . GLN A 1 116 ? -5.599 -17.349 7.697 1.00 95.31 116 GLN A CA 1
ATOM 890 C C . GLN A 1 116 ? -4.869 -18.624 7.247 1.00 95.31 116 GLN A C 1
ATOM 892 O O . GLN A 1 116 ? -3.707 -18.824 7.581 1.00 95.31 116 GLN A O 1
ATOM 897 N N . ASP A 1 117 ? -5.553 -19.468 6.480 1.00 95.31 117 ASP A N 1
ATOM 898 C CA . ASP A 1 117 ? -5.060 -20.706 5.876 1.00 95.31 117 ASP A CA 1
ATOM 899 C C . ASP A 1 117 ? -3.953 -20.482 4.835 1.00 95.31 117 ASP A C 1
ATOM 901 O O . ASP A 1 117 ? -3.188 -21.397 4.542 1.00 95.31 117 ASP A O 1
ATOM 905 N N . ARG A 1 118 ? -3.841 -19.263 4.296 1.00 94.38 118 ARG A N 1
ATOM 906 C CA . ARG A 1 118 ? -2.815 -18.886 3.313 1.00 94.38 118 ARG A CA 1
ATOM 907 C C . ARG A 1 118 ? -1.537 -18.353 3.955 1.00 94.38 118 ARG A C 1
ATOM 909 O O . ARG A 1 118 ? -0.557 -18.130 3.247 1.00 94.38 118 ARG A O 1
ATOM 916 N N . LEU A 1 119 ? -1.538 -18.118 5.269 1.00 91.81 119 LEU A N 1
ATOM 917 C CA . LEU A 1 119 ? -0.359 -17.642 5.981 1.00 91.81 119 LEU A CA 1
ATOM 918 C C . LEU A 1 119 ? 0.659 -18.778 6.115 1.00 91.81 119 LEU A C 1
ATOM 920 O O . LEU A 1 119 ? 0.461 -19.718 6.882 1.00 91.81 119 LEU A O 1
ATOM 924 N N . VAL A 1 120 ? 1.776 -18.658 5.403 1.00 92.81 120 VAL A N 1
ATOM 925 C CA . VAL A 1 120 ? 2.920 -19.560 5.548 1.00 92.81 120 VAL A CA 1
ATOM 926 C C . VAL A 1 120 ? 3.912 -18.922 6.511 1.00 92.81 120 VAL A C 1
ATOM 928 O O . VAL A 1 120 ? 4.520 -17.899 6.199 1.00 92.81 120 VAL A O 1
ATOM 931 N N . LEU A 1 121 ? 4.065 -19.514 7.694 1.00 87.06 121 LEU A N 1
ATOM 932 C CA . LEU A 1 121 ? 5.079 -19.094 8.656 1.00 87.06 121 LEU A CA 1
ATOM 933 C C . LEU A 1 121 ? 6.401 -19.815 8.364 1.00 87.06 121 LEU A C 1
ATOM 935 O O . LEU A 1 121 ? 6.382 -20.999 8.017 1.00 87.06 121 LEU A O 1
ATOM 939 N N . PRO A 1 122 ? 7.554 -19.136 8.494 1.00 83.56 122 PRO A N 1
ATOM 940 C CA . PRO A 1 122 ? 8.838 -19.814 8.425 1.00 83.56 122 PRO A CA 1
ATOM 941 C C . PRO A 1 122 ? 8.919 -20.860 9.541 1.00 83.56 122 PRO A C 1
ATOM 943 O O . PRO A 1 122 ? 8.482 -20.610 10.664 1.00 83.56 122 PRO A O 1
ATOM 946 N N . ASN A 1 123 ? 9.489 -22.026 9.235 1.00 80.56 123 ASN A N 1
ATOM 947 C CA . ASN A 1 123 ? 9.739 -23.045 10.250 1.00 80.56 123 ASN A CA 1
ATOM 948 C C . ASN A 1 123 ? 10.651 -22.450 11.331 1.00 80.56 123 ASN A C 1
ATOM 950 O O . ASN A 1 123 ? 11.749 -21.979 11.016 1.00 80.56 123 ASN A O 1
ATOM 954 N N . GLU A 1 124 ? 10.203 -22.471 12.586 1.00 66.06 124 GLU A N 1
ATOM 955 C CA . GLU A 1 124 ? 11.062 -22.143 13.723 1.00 66.06 124 GLU A CA 1
ATOM 956 C C . GLU A 1 124 ? 12.252 -23.117 13.719 1.00 66.06 124 GLU A C 1
ATOM 958 O O . GLU A 1 124 ? 12.069 -24.331 13.603 1.00 66.06 124 GLU A O 1
ATOM 963 N N . LYS A 1 125 ? 13.474 -22.575 13.743 1.00 50.97 125 LYS A N 1
ATOM 964 C CA . LYS A 1 125 ? 14.702 -23.362 13.907 1.00 50.97 125 LYS A CA 1
ATOM 965 C C . LYS A 1 125 ? 15.002 -23.578 15.379 1.00 50.97 125 LYS A C 1
ATOM 967 O O . LYS A 1 125 ? 14.851 -22.598 16.141 1.00 50.97 125 LYS A O 1
#

pLDDT: mean 88.69, std 13.48, range [38.06, 98.12]